Protein AF-A0A542ZHE5-F1 (afdb_monomer_lite)

Foldseek 3Di:
DDPPVVVVVVVVVVVVVVVVVVVVVVVVVVVVVVVVVVVVVVVVVVVVVVVVVVLLVCLCVCVVHDLSVVVSVCVVVVVAHPVCLQVVVDPDPSSVVVVVVVVVVVVVVVVVVPPPPDPDDDDDVVVVVVVVVVVVVVVVVVVVVVVVDDPPDPDD

Organism: NCBI:txid297536

Structure (mmCIF, N/CA/C/O backbone):
data_AF-A0A542ZHE5-F1
#
_entry.id   AF-A0A542ZHE5-F1
#
loop_
_atom_site.group_PDB
_atom_site.id
_atom_site.type_symbol
_atom_site.label_atom_id
_atom_site.label_alt_id
_atom_site.label_comp_id
_atom_site.label_asym_id
_atom_site.label_entity_id
_atom_site.label_seq_id
_atom_site.pdbx_PDB_ins_code
_atom_site.Cartn_x
_atom_site.Cartn_y
_atom_site.Cartn_z
_atom_site.occupancy
_atom_site.B_iso_or_equiv
_atom_site.auth_seq_id
_atom_site.auth_comp_id
_atom_site.auth_asym_id
_atom_site.auth_atom_id
_atom_site.pdbx_PDB_model_num
ATOM 1 N N . MET A 1 1 ? 24.013 12.702 -66.473 1.00 48.34 1 MET A N 1
ATOM 2 C CA . MET A 1 1 ? 23.980 12.067 -65.139 1.00 48.34 1 MET A CA 1
ATOM 3 C C . MET A 1 1 ? 25.350 11.469 -64.894 1.00 48.34 1 MET A C 1
ATOM 5 O O . MET A 1 1 ? 25.735 10.559 -65.615 1.00 48.34 1 MET A O 1
ATOM 9 N N . THR A 1 2 ? 26.143 12.082 -64.020 1.00 49.50 2 THR A N 1
ATOM 10 C CA . THR A 1 2 ? 27.531 11.682 -63.746 1.00 49.50 2 THR A CA 1
ATOM 11 C C . THR A 1 2 ? 27.571 10.737 -62.547 1.00 49.50 2 THR A C 1
ATOM 13 O O . THR A 1 2 ? 26.720 10.803 -61.666 1.00 49.50 2 THR A O 1
ATOM 16 N N . ALA A 1 3 ? 28.576 9.863 -62.504 1.00 52.53 3 ALA A N 1
ATOM 17 C CA . ALA A 1 3 ? 28.771 8.833 -61.479 1.00 52.53 3 ALA A CA 1
ATOM 18 C C . ALA A 1 3 ? 28.892 9.352 -60.021 1.00 52.53 3 ALA A C 1
ATOM 20 O O . ALA A 1 3 ? 28.979 8.545 -59.105 1.00 52.53 3 ALA A O 1
ATOM 21 N N . GLY A 1 4 ? 28.878 10.672 -59.791 1.00 54.53 4 GLY A N 1
ATOM 22 C CA . GLY A 1 4 ? 28.911 11.283 -58.456 1.00 54.53 4 GLY A CA 1
ATOM 23 C C . GLY A 1 4 ? 27.555 11.368 -57.739 1.00 54.53 4 GLY A C 1
ATOM 24 O O . GLY A 1 4 ? 27.537 11.490 -56.522 1.00 54.53 4 GLY A O 1
ATOM 25 N N . ASP A 1 5 ? 26.436 11.272 -58.466 1.00 57.75 5 ASP A N 1
ATOM 26 C CA . ASP A 1 5 ? 25.066 11.375 -57.916 1.00 57.75 5 ASP A CA 1
ATOM 27 C C . ASP A 1 5 ? 24.635 10.092 -57.167 1.00 57.75 5 ASP A C 1
ATOM 29 O O . ASP A 1 5 ? 23.962 10.126 -56.140 1.00 57.75 5 ASP A O 1
ATOM 33 N N . TRP A 1 6 ? 25.133 8.935 -57.615 1.00 59.28 6 TRP A N 1
ATOM 34 C CA . TRP A 1 6 ? 24.820 7.624 -57.034 1.00 59.28 6 TRP A CA 1
ATOM 35 C C . TRP A 1 6 ? 25.464 7.393 -55.658 1.00 59.28 6 TRP A C 1
ATOM 37 O O . TRP 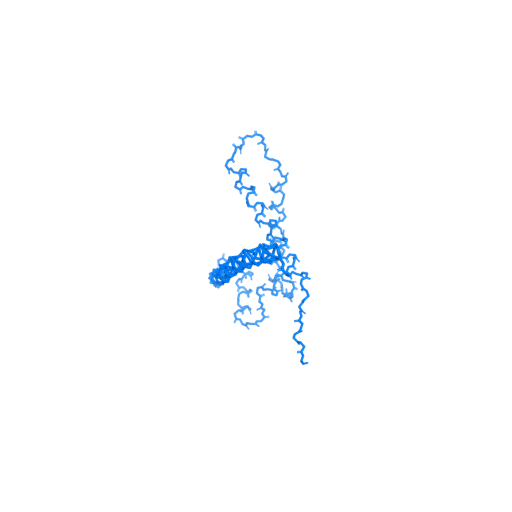A 1 6 ? 24.831 6.818 -54.777 1.00 59.28 6 TRP A O 1
ATOM 47 N N . GLY A 1 7 ? 26.680 7.903 -55.431 1.00 66.69 7 GLY A N 1
ATOM 48 C CA . GLY A 1 7 ? 27.382 7.732 -54.151 1.00 66.69 7 GLY A CA 1
ATOM 49 C C . GLY A 1 7 ? 26.758 8.518 -52.989 1.00 66.69 7 GLY A C 1
ATOM 50 O O . GLY A 1 7 ? 26.848 8.096 -51.837 1.00 66.69 7 GLY A O 1
ATOM 51 N N . GLY A 1 8 ? 26.092 9.643 -53.279 1.00 76.25 8 GLY A N 1
ATOM 52 C CA . GLY A 1 8 ? 25.340 10.411 -52.281 1.00 76.25 8 GLY A CA 1
ATOM 53 C C . GLY A 1 8 ? 24.062 9.693 -51.844 1.00 76.25 8 GLY A C 1
ATOM 54 O O . GLY A 1 8 ? 23.820 9.544 -50.645 1.00 76.25 8 GLY A O 1
ATOM 55 N N . ALA A 1 9 ? 23.299 9.178 -52.812 1.00 74.94 9 ALA A N 1
ATOM 56 C CA . ALA A 1 9 ? 22.078 8.417 -52.559 1.00 74.94 9 ALA A CA 1
ATOM 57 C C . ALA A 1 9 ? 22.350 7.107 -51.793 1.00 74.94 9 ALA A C 1
ATOM 59 O O . ALA A 1 9 ? 21.633 6.786 -50.847 1.00 74.94 9 ALA A O 1
ATOM 60 N N . GLU A 1 10 ? 23.416 6.374 -52.132 1.00 78.88 10 GLU A N 1
ATOM 61 C CA . GLU A 1 10 ? 23.816 5.161 -51.402 1.00 78.88 10 GLU A CA 1
ATOM 62 C C . GLU A 1 10 ? 24.197 5.455 -49.943 1.00 78.88 10 GLU A C 1
ATOM 64 O O . GLU A 1 10 ? 23.797 4.721 -49.036 1.00 78.88 10 GLU A O 1
ATOM 69 N N . ALA A 1 11 ? 24.911 6.557 -49.689 1.00 83.50 11 ALA A N 1
ATOM 70 C CA . ALA A 1 11 ? 25.280 6.960 -48.334 1.00 83.50 11 ALA A CA 1
ATOM 71 C C . ALA A 1 11 ? 24.062 7.371 -47.487 1.00 83.50 11 ALA A C 1
ATOM 73 O O . ALA A 1 11 ? 24.018 7.086 -46.289 1.00 83.50 11 ALA A O 1
ATOM 74 N N . GLU A 1 12 ? 23.063 8.032 -48.076 1.00 84.69 12 GLU A N 1
ATOM 75 C CA . GLU A 1 12 ? 21.811 8.358 -47.382 1.00 84.69 12 GLU A CA 1
ATOM 76 C C . GLU A 1 12 ? 20.976 7.116 -47.072 1.00 84.69 12 GLU A C 1
ATOM 78 O O . GLU A 1 12 ? 20.506 6.966 -45.942 1.00 84.69 12 GLU A O 1
ATOM 83 N N . VAL A 1 13 ? 20.857 6.186 -48.024 1.00 88.38 13 VAL A N 1
ATOM 84 C CA . VAL A 1 13 ? 20.173 4.904 -47.805 1.00 88.38 13 VAL A CA 1
ATOM 85 C C . VAL A 1 13 ? 20.858 4.107 -46.693 1.00 88.38 13 VAL A C 1
ATOM 87 O O . VAL A 1 13 ? 20.172 3.583 -45.815 1.00 88.38 13 VAL A O 1
ATOM 90 N N . ALA A 1 14 ? 22.194 4.066 -46.663 1.00 88.75 14 ALA A N 1
ATOM 91 C CA . ALA A 1 14 ? 22.940 3.380 -45.609 1.00 88.75 14 ALA A CA 1
ATOM 92 C C . ALA A 1 14 ? 22.697 4.007 -44.222 1.00 88.75 14 ALA A C 1
ATOM 94 O O . ALA A 1 14 ? 22.473 3.289 -43.245 1.00 88.75 14 ALA A O 1
ATOM 95 N N . ARG A 1 15 ? 22.665 5.346 -44.126 1.00 88.81 15 ARG A N 1
ATOM 96 C CA . ARG A 1 15 ? 22.330 6.049 -42.872 1.00 88.81 15 ARG A CA 1
ATOM 97 C C . ARG A 1 15 ? 20.899 5.764 -42.422 1.00 88.81 15 ARG A C 1
ATOM 99 O O . ARG A 1 15 ? 20.686 5.471 -41.248 1.00 88.81 15 ARG A O 1
ATOM 106 N N . ALA A 1 16 ? 19.933 5.797 -43.340 1.00 88.62 16 ALA A N 1
ATOM 107 C CA . ALA A 1 16 ? 18.536 5.493 -43.038 1.00 88.62 16 ALA A CA 1
ATOM 108 C C . ALA A 1 16 ? 18.355 4.040 -42.567 1.00 88.62 16 ALA A C 1
ATOM 110 O O . ALA A 1 16 ? 17.620 3.779 -41.617 1.00 88.62 16 ALA A O 1
ATOM 111 N N . GLN A 1 17 ? 19.062 3.089 -43.184 1.00 90.31 17 GLN A N 1
ATOM 112 C CA . GLN A 1 17 ? 19.057 1.688 -42.759 1.00 90.31 17 GLN A CA 1
ATOM 113 C C . GLN A 1 17 ? 19.656 1.509 -41.361 1.00 90.31 17 GLN A C 1
ATOM 115 O O . GLN A 1 17 ? 19.080 0.779 -40.557 1.00 90.31 17 GLN A O 1
ATOM 120 N N . SER A 1 18 ? 20.757 2.201 -41.049 1.00 93.62 18 SER A N 1
ATOM 121 C CA . SER A 1 18 ? 21.362 2.172 -39.713 1.00 93.62 18 SER A CA 1
ATOM 122 C C . SER A 1 18 ? 20.413 2.735 -38.650 1.00 93.62 18 SER A C 1
ATOM 124 O O . SER A 1 18 ? 20.188 2.084 -37.634 1.00 93.62 18 SER A O 1
ATOM 126 N N . ALA A 1 19 ? 19.783 3.884 -38.914 1.00 87.81 19 ALA A N 1
ATOM 127 C CA . ALA A 1 19 ? 18.809 4.483 -38.001 1.00 87.81 19 ALA A CA 1
ATOM 128 C C . ALA A 1 19 ? 17.585 3.574 -37.775 1.00 87.81 19 ALA A C 1
ATOM 130 O O . ALA A 1 19 ? 17.096 3.439 -36.657 1.00 87.81 19 ALA A O 1
ATOM 131 N N . LEU A 1 20 ? 17.099 2.892 -38.819 1.00 90.88 20 LEU A N 1
ATOM 132 C CA . LEU A 1 20 ? 15.994 1.935 -38.690 1.00 90.88 20 LEU A CA 1
ATOM 133 C C . LEU A 1 20 ? 16.372 0.687 -37.884 1.00 90.88 20 LEU A C 1
ATOM 135 O O . LEU A 1 20 ? 15.500 0.115 -37.232 1.00 90.88 20 LEU A O 1
ATOM 139 N N . GLN A 1 21 ? 17.627 0.239 -37.949 1.00 93.12 21 GLN A N 1
ATOM 140 C CA . GLN A 1 21 ? 18.114 -0.870 -37.123 1.00 93.12 21 GLN A CA 1
ATOM 141 C C . GLN A 1 21 ? 18.204 -0.460 -35.652 1.00 93.12 21 GLN A C 1
ATOM 143 O O . GLN A 1 21 ? 17.751 -1.204 -34.788 1.00 93.12 21 GLN A O 1
ATOM 148 N N . GLU A 1 22 ? 18.698 0.746 -35.378 1.00 91.62 22 GLU A N 1
ATOM 149 C CA . GLU A 1 22 ? 18.755 1.310 -34.028 1.00 91.62 22 GLU A CA 1
ATOM 150 C C . GLU A 1 22 ? 17.353 1.454 -33.418 1.00 91.62 22 GLU A C 1
ATOM 152 O O . GLU A 1 22 ? 17.096 0.947 -32.328 1.00 91.62 22 GLU A O 1
ATOM 157 N N . ILE A 1 23 ? 16.398 2.022 -34.165 1.00 92.19 23 ILE A N 1
ATOM 158 C CA . ILE A 1 23 ? 14.996 2.130 -33.729 1.00 92.19 23 ILE A CA 1
ATOM 159 C C . ILE A 1 23 ? 14.386 0.748 -33.453 1.00 92.19 23 ILE A C 1
ATOM 161 O O . ILE A 1 23 ? 13.666 0.580 -32.471 1.00 92.19 23 ILE A O 1
ATOM 165 N N . ARG A 1 24 ? 14.665 -0.262 -34.289 1.00 89.31 24 ARG A N 1
ATOM 166 C CA . ARG A 1 24 ? 14.181 -1.632 -34.043 1.00 89.31 24 ARG A CA 1
ATOM 167 C C . ARG A 1 24 ? 14.789 -2.245 -32.786 1.00 89.31 24 ARG A C 1
ATOM 169 O O . ARG A 1 24 ? 14.065 -2.935 -32.073 1.00 89.31 24 ARG A O 1
ATOM 176 N N . GLY A 1 25 ? 16.069 -1.991 -32.521 1.00 91.25 25 GLY A N 1
ATOM 177 C CA . GLY A 1 25 ? 16.732 -2.403 -31.284 1.00 91.25 25 GLY A CA 1
ATOM 178 C C . GLY A 1 25 ? 16.037 -1.812 -30.060 1.00 91.25 25 GLY A C 1
ATOM 179 O O . GLY A 1 25 ? 15.572 -2.557 -29.203 1.00 91.25 25 GLY A O 1
ATOM 180 N N . LEU A 1 26 ? 15.834 -0.492 -30.059 1.00 90.44 26 LEU A N 1
ATOM 181 C CA . LEU A 1 26 ? 15.152 0.222 -28.975 1.00 90.44 26 LEU A CA 1
ATOM 182 C C . LEU A 1 26 ? 13.709 -0.260 -28.758 1.00 90.44 26 LEU A C 1
ATOM 184 O O . LEU A 1 26 ? 13.265 -0.405 -27.622 1.00 90.44 26 LEU A O 1
ATOM 188 N N . ILE A 1 27 ? 12.964 -0.547 -29.831 1.00 89.88 27 ILE A N 1
ATOM 189 C CA . ILE A 1 27 ? 11.614 -1.127 -29.727 1.00 89.88 27 ILE A CA 1
ATOM 190 C C . ILE A 1 27 ? 11.671 -2.531 -29.107 1.00 89.88 27 ILE A C 1
ATOM 192 O O . ILE A 1 27 ? 10.818 -2.870 -28.286 1.00 89.88 27 ILE A O 1
ATOM 196 N N . GLY A 1 28 ? 12.670 -3.340 -29.471 1.00 90.31 28 GLY A N 1
ATOM 197 C CA . GLY A 1 28 ? 12.903 -4.656 -28.876 1.00 90.31 28 GLY A CA 1
ATOM 198 C C . GLY A 1 28 ? 13.146 -4.573 -27.369 1.00 90.31 28 GLY A C 1
ATOM 199 O O . GLY A 1 28 ? 12.449 -5.236 -26.600 1.00 90.31 28 GLY A O 1
ATOM 200 N N . GLU A 1 29 ? 14.055 -3.693 -26.951 1.00 89.94 29 GLU A N 1
ATOM 201 C CA . GLU A 1 29 ? 14.351 -3.426 -25.538 1.00 89.94 29 GLU A CA 1
ATOM 202 C C . GLU A 1 29 ? 13.111 -2.920 -24.790 1.00 89.94 29 GLU A C 1
ATOM 204 O O . GLU A 1 29 ? 12.768 -3.431 -23.724 1.00 89.94 29 GLU A O 1
ATOM 209 N N . MET A 1 30 ? 12.356 -1.986 -25.376 1.00 87.00 30 MET A N 1
ATOM 210 C CA . MET A 1 30 ? 11.120 -1.478 -24.777 1.00 87.00 30 MET A CA 1
ATOM 211 C C . MET A 1 30 ? 10.064 -2.582 -24.605 1.00 87.00 30 MET A C 1
ATOM 213 O O . MET A 1 30 ? 9.339 -2.603 -23.609 1.00 87.00 30 MET A O 1
ATOM 217 N N . HIS A 1 31 ? 9.959 -3.525 -25.543 1.00 86.00 31 HIS A N 1
ATOM 218 C CA . HIS A 1 31 ? 9.071 -4.680 -25.395 1.00 86.00 31 HIS A CA 1
ATOM 219 C C . HIS A 1 31 ? 9.545 -5.666 -24.324 1.00 86.00 31 HIS A C 1
ATOM 221 O O . HIS A 1 31 ? 8.718 -6.301 -23.668 1.00 86.00 31 HIS A O 1
ATOM 227 N N . GLU A 1 32 ? 10.851 -5.825 -24.134 1.00 89.19 32 GLU A N 1
ATOM 228 C CA . GLU A 1 32 ? 11.406 -6.629 -23.043 1.00 89.19 32 GLU A CA 1
ATOM 229 C C . GLU A 1 32 ? 11.148 -5.994 -21.681 1.00 89.19 32 GLU A C 1
ATOM 231 O O . GLU A 1 32 ? 10.650 -6.679 -20.787 1.00 89.19 32 GLU A O 1
ATOM 236 N N . ILE A 1 33 ? 11.369 -4.685 -21.560 1.00 89.00 33 ILE A N 1
ATOM 237 C CA . ILE A 1 33 ? 11.061 -3.913 -20.353 1.00 89.00 33 ILE A CA 1
ATOM 238 C C . ILE A 1 33 ? 9.572 -4.021 -20.018 1.00 89.00 33 ILE A C 1
ATOM 240 O O . ILE A 1 33 ? 9.226 -4.365 -18.890 1.00 89.00 33 ILE A O 1
ATOM 244 N N . ASN A 1 34 ? 8.681 -3.818 -20.994 1.00 81.88 34 ASN A N 1
ATOM 245 C CA . ASN A 1 34 ? 7.238 -3.942 -20.766 1.00 81.88 34 ASN A CA 1
ATOM 246 C C . ASN A 1 34 ? 6.842 -5.349 -20.292 1.00 81.88 34 ASN A C 1
ATOM 248 O O . ASN A 1 34 ? 6.083 -5.484 -19.335 1.00 81.88 34 ASN A O 1
ATOM 252 N N . ARG A 1 35 ? 7.402 -6.407 -20.894 1.00 92.00 35 ARG A N 1
ATOM 253 C CA . ARG A 1 35 ? 7.172 -7.790 -20.435 1.00 92.00 35 ARG A CA 1
ATOM 254 C C . ARG A 1 35 ? 7.765 -8.066 -19.050 1.00 92.00 35 ARG A C 1
ATOM 256 O O . ARG A 1 35 ? 7.283 -8.958 -18.355 1.00 92.00 35 ARG A O 1
ATOM 263 N N . GLY A 1 36 ? 8.833 -7.371 -18.662 1.00 90.12 36 GLY A N 1
ATOM 264 C CA . GLY A 1 36 ? 9.355 -7.368 -17.294 1.00 90.12 36 GLY A CA 1
ATOM 265 C C . GLY A 1 36 ? 8.336 -6.776 -16.328 1.00 90.12 36 GLY A C 1
ATOM 266 O O . GLY A 1 36 ? 7.824 -7.492 -15.476 1.00 90.12 36 GLY A O 1
ATOM 267 N N . LEU A 1 37 ? 7.929 -5.530 -16.571 1.00 84.56 37 LEU A N 1
ATOM 268 C CA . LEU A 1 37 ? 6.961 -4.812 -15.740 1.00 84.56 37 LEU A CA 1
ATOM 269 C C . LEU A 1 37 ? 5.633 -5.562 -15.583 1.00 84.56 37 LEU A C 1
ATOM 271 O O . LEU A 1 37 ? 5.071 -5.612 -14.493 1.00 84.56 37 LEU A O 1
ATOM 275 N N . GLU A 1 38 ? 5.119 -6.180 -16.648 1.00 88.69 38 GLU A N 1
ATOM 276 C CA . GLU A 1 38 ? 3.894 -6.984 -16.573 1.00 88.69 38 GLU A CA 1
ATOM 277 C C . GLU A 1 38 ? 4.027 -8.196 -15.641 1.00 88.69 38 GLU A C 1
ATOM 279 O O . GLU A 1 38 ? 3.053 -8.573 -14.977 1.00 88.69 38 GLU A O 1
ATOM 284 N N . ARG A 1 39 ? 5.211 -8.818 -15.596 1.00 91.06 39 ARG A N 1
ATOM 285 C CA . ARG A 1 39 ? 5.502 -9.920 -14.673 1.00 91.06 39 ARG A CA 1
ATOM 286 C C . ARG A 1 39 ? 5.629 -9.403 -13.249 1.00 91.06 39 ARG A C 1
ATOM 288 O O . ARG A 1 39 ? 4.938 -9.929 -12.384 1.00 91.06 39 ARG A O 1
ATOM 295 N N . ASP A 1 40 ? 6.389 -8.336 -13.041 1.00 88.06 40 ASP A N 1
ATOM 296 C CA . ASP A 1 40 ? 6.613 -7.753 -11.715 1.00 88.06 40 ASP A CA 1
ATOM 297 C C . ASP A 1 40 ? 5.291 -7.284 -11.089 1.00 88.06 40 ASP A C 1
ATOM 299 O O . ASP A 1 40 ? 4.983 -7.583 -9.938 1.00 88.06 40 ASP A O 1
ATOM 303 N N . VAL A 1 41 ? 4.427 -6.633 -11.877 1.00 82.94 41 VAL A N 1
ATOM 304 C CA . VAL A 1 41 ? 3.088 -6.220 -11.431 1.00 82.94 41 VAL A CA 1
ATOM 305 C C . VAL A 1 41 ? 2.217 -7.423 -11.069 1.00 82.94 41 VAL A C 1
ATOM 307 O O . VAL A 1 41 ? 1.405 -7.341 -10.144 1.00 82.94 41 VAL A O 1
ATOM 310 N N . ARG A 1 42 ? 2.328 -8.537 -11.800 1.00 87.06 42 ARG A N 1
ATOM 311 C CA . ARG A 1 42 ? 1.576 -9.757 -11.484 1.00 87.06 42 ARG A CA 1
ATOM 312 C C . ARG A 1 42 ? 2.064 -10.372 -10.180 1.00 87.06 42 ARG A C 1
ATOM 314 O O . ARG A 1 42 ? 1.239 -10.654 -9.318 1.00 87.06 42 ARG A O 1
ATOM 321 N N . GLU A 1 43 ? 3.371 -10.527 -10.040 1.00 89.06 43 GLU A N 1
ATOM 322 C CA . GLU A 1 43 ? 3.992 -11.099 -8.852 1.00 89.06 43 GLU A CA 1
ATOM 323 C C . GLU A 1 43 ? 3.679 -10.260 -7.609 1.00 89.06 43 GLU A C 1
ATOM 325 O O . GLU A 1 43 ? 3.187 -10.787 -6.614 1.00 89.06 43 GLU A O 1
ATOM 330 N N . MET A 1 44 ? 3.818 -8.936 -7.700 1.00 82.56 44 MET A N 1
ATOM 331 C CA . MET A 1 44 ? 3.460 -8.025 -6.614 1.00 82.56 44 MET A CA 1
ATOM 332 C C . MET A 1 44 ? 1.985 -8.168 -6.217 1.00 82.56 44 MET A C 1
ATOM 334 O O . MET A 1 44 ? 1.660 -8.209 -5.033 1.00 82.56 44 MET A O 1
ATOM 338 N N . ARG A 1 45 ? 1.066 -8.310 -7.183 1.00 78.06 45 ARG A N 1
ATOM 339 C CA . ARG A 1 45 ? -0.359 -8.542 -6.883 1.00 78.06 45 ARG A CA 1
ATOM 340 C C . ARG A 1 45 ? -0.605 -9.873 -6.180 1.00 78.06 45 ARG A C 1
ATOM 342 O O . ARG A 1 45 ? -1.499 -9.942 -5.342 1.00 78.06 45 ARG A O 1
ATOM 349 N N . GLU A 1 46 ? 0.125 -10.922 -6.536 1.00 86.25 46 GLU A N 1
ATOM 350 C CA . GLU A 1 46 ? 0.014 -12.231 -5.886 1.00 86.25 46 GLU A CA 1
ATOM 351 C C . GLU A 1 46 ? 0.539 -12.176 -4.449 1.00 86.25 46 GLU A C 1
ATOM 353 O O . GLU A 1 46 ? -0.153 -12.621 -3.533 1.00 86.25 46 GLU A O 1
ATOM 358 N N . GLN A 1 47 ? 1.688 -11.534 -4.235 1.00 82.94 47 GLN A N 1
ATOM 359 C CA . GLN A 1 47 ? 2.254 -11.312 -2.904 1.00 82.94 47 GLN A CA 1
ATOM 360 C C . GLN A 1 47 ? 1.321 -10.473 -2.020 1.00 82.94 47 GLN A C 1
ATOM 362 O O . GLN A 1 47 ? 1.042 -10.855 -0.885 1.00 82.94 47 GLN A O 1
ATOM 367 N N . MET A 1 48 ? 0.764 -9.378 -2.552 1.00 77.94 48 MET A N 1
ATOM 368 C CA . MET A 1 48 ? -0.201 -8.549 -1.821 1.00 77.94 48 MET A CA 1
ATOM 369 C C . MET A 1 48 ? -1.446 -9.342 -1.415 1.00 77.94 48 MET A C 1
ATOM 371 O O . MET A 1 48 ? -1.908 -9.207 -0.288 1.00 77.94 48 MET A O 1
ATOM 375 N N . ARG A 1 49 ? -1.971 -10.204 -2.297 1.00 80.06 49 ARG A N 1
ATOM 376 C CA . ARG A 1 49 ? -3.117 -11.070 -1.970 1.00 80.06 49 ARG A CA 1
ATOM 377 C C . ARG A 1 49 ? -2.792 -12.066 -0.864 1.00 80.06 49 ARG A C 1
ATOM 379 O O . ARG A 1 49 ? -3.628 -12.279 0.006 1.00 80.06 49 ARG A O 1
ATOM 386 N N . ALA A 1 50 ? -1.608 -12.673 -0.904 1.00 83.75 50 ALA A N 1
ATOM 387 C CA . ALA A 1 50 ? -1.181 -13.616 0.123 1.00 83.75 50 ALA A CA 1
ATOM 388 C C . ALA A 1 50 ? -1.056 -12.928 1.492 1.00 83.75 50 ALA A C 1
ATOM 390 O O . ALA A 1 50 ? -1.618 -13.413 2.471 1.00 83.75 50 ALA A O 1
ATOM 391 N N . ALA A 1 51 ? -0.408 -11.761 1.537 1.00 80.19 51 ALA A N 1
ATOM 392 C CA . ALA A 1 51 ? -0.296 -10.957 2.753 1.00 80.19 51 ALA A CA 1
ATOM 393 C C . ALA A 1 51 ? -1.671 -10.499 3.274 1.00 80.19 51 ALA A C 1
ATOM 395 O O . ALA A 1 51 ? -1.921 -10.486 4.480 1.00 80.19 51 ALA A O 1
ATOM 396 N N . ASP A 1 52 ? -2.587 -10.151 2.366 1.00 80.50 52 ASP A N 1
ATOM 397 C CA . ASP A 1 52 ? -3.949 -9.765 2.721 1.00 80.50 52 ASP A CA 1
ATOM 398 C C . ASP A 1 52 ? -4.759 -10.913 3.336 1.00 80.50 52 ASP A C 1
ATOM 400 O O . ASP A 1 52 ? -5.514 -10.670 4.284 1.00 80.50 52 ASP A O 1
ATOM 404 N N . GLU A 1 53 ? -4.619 -12.138 2.825 1.00 88.38 53 GLU A N 1
ATOM 405 C CA . GLU A 1 53 ? -5.280 -13.310 3.408 1.00 88.38 53 GLU A CA 1
ATOM 406 C C . GLU A 1 53 ? -4.668 -13.659 4.767 1.00 88.38 53 GLU A C 1
ATOM 408 O O . GLU A 1 53 ? -5.403 -13.869 5.727 1.00 88.38 53 GLU A O 1
ATOM 413 N N . GLU A 1 54 ? -3.341 -13.625 4.897 1.00 87.69 54 GLU A N 1
ATOM 414 C CA . GLU A 1 54 ? -2.670 -13.890 6.172 1.00 87.69 54 GLU A CA 1
ATOM 415 C C . GLU A 1 54 ? -3.132 -12.911 7.264 1.00 87.69 54 GLU A C 1
ATOM 417 O O . GLU A 1 54 ? -3.536 -13.320 8.355 1.00 87.69 54 GLU A O 1
ATOM 422 N N . ARG A 1 55 ? -3.169 -11.608 6.956 1.00 90.62 55 ARG A N 1
ATOM 423 C CA . ARG A 1 55 ? -3.733 -10.585 7.849 1.00 90.62 55 ARG A CA 1
ATOM 424 C C . ARG A 1 55 ? -5.189 -10.895 8.200 1.00 90.62 55 ARG A C 1
ATOM 426 O O . ARG A 1 55 ? -5.588 -10.726 9.355 1.00 90.62 55 ARG A O 1
ATOM 433 N N . ALA A 1 56 ? -5.998 -11.296 7.218 1.00 88.19 56 ALA A N 1
ATOM 434 C CA . ALA A 1 56 ? -7.401 -11.624 7.445 1.00 88.19 56 ALA A CA 1
ATOM 435 C C . ALA A 1 56 ? -7.548 -12.816 8.402 1.00 88.19 56 ALA A C 1
ATOM 437 O O . ALA A 1 56 ? -8.363 -12.765 9.323 1.00 88.19 56 ALA A O 1
ATOM 438 N N . GLU A 1 57 ? -6.729 -13.854 8.250 1.00 93.94 57 GLU A N 1
ATOM 439 C CA . GLU A 1 57 ? -6.697 -14.997 9.161 1.00 93.94 57 GLU A CA 1
ATOM 440 C C . GLU A 1 57 ? -6.291 -14.591 10.581 1.00 93.94 57 GLU A C 1
ATOM 442 O O . GLU A 1 57 ? -6.998 -14.928 11.535 1.00 93.94 57 GLU A O 1
ATOM 447 N N . GLN A 1 58 ? -5.217 -13.812 10.737 1.00 86.25 58 GLN A N 1
ATOM 448 C CA . GLN A 1 58 ? -4.783 -13.302 12.043 1.00 86.25 58 GLN A CA 1
ATOM 449 C C . GLN A 1 58 ? -5.888 -12.471 12.718 1.00 86.25 58 GLN A C 1
ATOM 451 O O . GLN A 1 58 ? -6.162 -12.630 13.910 1.00 86.25 58 GLN A O 1
ATOM 456 N N . ALA A 1 59 ? -6.593 -11.630 11.953 1.00 90.44 59 ALA A N 1
ATOM 457 C CA . ALA A 1 59 ? -7.728 -10.861 12.454 1.00 90.44 59 ALA A CA 1
ATOM 458 C C . ALA A 1 59 ? -8.905 -11.757 12.873 1.00 90.44 59 ALA A C 1
ATOM 460 O O . ALA A 1 59 ? -9.484 -11.528 13.933 1.00 90.44 59 ALA A O 1
ATOM 461 N N . ARG A 1 60 ? -9.238 -12.803 12.098 1.00 94.75 60 ARG A N 1
ATOM 462 C CA . ARG A 1 60 ? -10.280 -13.790 12.457 1.00 94.75 60 ARG A CA 1
ATOM 463 C C . ARG A 1 60 ? -9.931 -14.557 13.734 1.00 94.75 60 ARG A C 1
ATOM 465 O O . ARG A 1 60 ? -10.831 -14.875 14.508 1.00 94.75 60 ARG A O 1
ATOM 472 N N . ARG A 1 61 ? -8.643 -14.836 13.969 1.00 95.25 61 ARG A N 1
ATOM 473 C CA . ARG A 1 61 ? -8.137 -15.449 15.212 1.00 95.25 61 ARG A CA 1
ATOM 474 C C . ARG A 1 61 ? -8.038 -14.460 16.381 1.00 95.25 61 ARG A C 1
ATOM 476 O O . ARG A 1 61 ? -7.777 -14.883 17.503 1.00 95.25 61 ARG A O 1
ATOM 483 N N . GLY A 1 62 ? -8.256 -13.166 16.138 1.00 88.44 62 GLY A N 1
ATOM 484 C CA . GLY A 1 62 ? -8.164 -12.109 17.147 1.00 88.44 62 GLY A CA 1
ATOM 485 C C . GLY A 1 62 ? -6.732 -11.704 17.512 1.00 88.44 62 GLY A C 1
ATOM 486 O O . GLY A 1 62 ? -6.538 -10.938 18.453 1.00 88.44 62 GLY A O 1
ATOM 487 N N . GLU A 1 63 ? -5.727 -12.169 16.770 1.00 91.44 63 GLU A N 1
ATOM 488 C CA . GLU A 1 63 ? -4.303 -11.911 17.044 1.00 91.44 63 GLU A CA 1
ATOM 489 C C . GLU A 1 63 ? -3.924 -10.442 16.824 1.00 91.44 63 GLU A C 1
ATOM 491 O O . GLU A 1 63 ? -3.035 -9.921 17.491 1.00 91.44 63 GLU A O 1
ATOM 496 N N . LEU A 1 64 ? -4.658 -9.750 15.949 1.00 84.12 64 LEU A N 1
ATOM 497 C CA . LEU A 1 64 ? -4.503 -8.313 15.699 1.00 84.12 64 LEU A CA 1
ATOM 498 C C . LEU A 1 64 ? -5.310 -7.436 16.675 1.00 84.12 64 LEU A C 1
ATOM 500 O O . LEU A 1 64 ? -5.306 -6.210 16.569 1.00 84.12 64 LEU A O 1
ATOM 504 N N . GLY A 1 65 ? -6.018 -8.049 17.626 1.00 88.75 65 GLY A N 1
ATOM 505 C CA . GLY A 1 65 ? -6.860 -7.363 18.599 1.00 88.75 65 GLY A CA 1
ATOM 506 C C . GLY A 1 65 ? -8.324 -7.203 18.174 1.00 88.75 65 GLY A C 1
ATOM 507 O O . GLY A 1 65 ? -8.735 -7.479 17.047 1.00 88.75 65 GLY A O 1
ATOM 508 N N . ALA A 1 66 ? -9.141 -6.745 19.125 1.00 91.25 66 ALA A N 1
ATOM 509 C CA . ALA A 1 66 ? -10.600 -6.812 19.027 1.00 91.25 66 ALA A CA 1
ATOM 510 C C . ALA A 1 66 ? -11.216 -5.867 17.977 1.00 91.25 66 ALA A C 1
ATOM 512 O O . ALA A 1 66 ? -12.274 -6.175 17.425 1.00 91.25 66 ALA A O 1
ATOM 513 N N . ASP A 1 67 ? -10.596 -4.710 17.712 1.00 89.06 67 ASP A N 1
ATOM 514 C CA . ASP A 1 67 ? -11.057 -3.790 16.660 1.00 89.06 67 ASP A CA 1
ATOM 515 C C . ASP A 1 67 ? -10.845 -4.404 15.268 1.00 89.06 67 ASP A C 1
ATOM 517 O O . ASP A 1 67 ? -11.773 -4.423 14.458 1.00 89.06 67 ASP A O 1
ATOM 521 N N . TRP A 1 68 ? -9.684 -5.022 15.031 1.00 90.00 68 TRP A N 1
ATOM 522 C CA . TRP A 1 68 ? -9.402 -5.761 13.799 1.00 90.00 68 TRP A CA 1
ATOM 523 C C . TRP A 1 68 ? -10.308 -6.973 13.609 1.00 90.00 68 TRP A C 1
ATOM 525 O O . TRP A 1 68 ? -10.819 -7.181 12.514 1.00 90.00 68 TRP A O 1
ATOM 535 N N . GLU A 1 69 ? -10.567 -7.747 14.661 1.00 93.62 69 GLU A N 1
ATOM 536 C CA . GLU A 1 69 ? -11.486 -8.889 14.599 1.00 93.62 69 GLU A CA 1
ATOM 537 C C . GLU A 1 69 ? -12.916 -8.449 14.221 1.00 93.62 69 GLU A C 1
ATOM 539 O O . GLU A 1 69 ? -13.598 -9.086 13.413 1.00 93.62 69 GLU A O 1
ATOM 544 N N . ARG A 1 70 ? -13.395 -7.325 14.779 1.00 95.69 70 ARG A N 1
ATOM 545 C CA . ARG A 1 70 ? -14.686 -6.724 14.398 1.00 9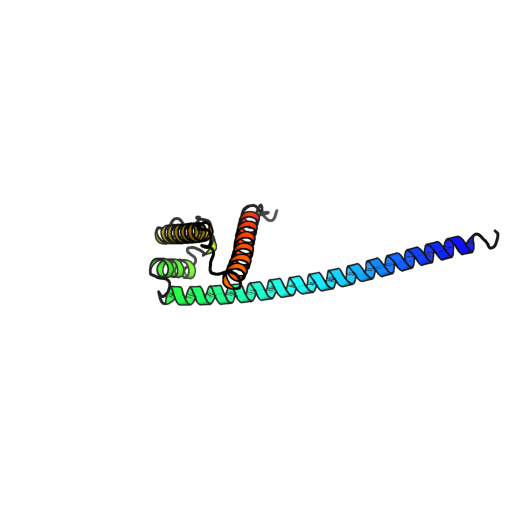5.69 70 ARG A CA 1
ATOM 546 C C . ARG A 1 70 ? -14.692 -6.242 12.949 1.00 95.69 70 ARG A C 1
ATOM 548 O O . ARG A 1 70 ? -15.649 -6.545 12.237 1.00 95.69 70 ARG A O 1
ATOM 555 N N . LEU A 1 71 ? -13.647 -5.543 12.513 1.00 92.81 71 LEU A N 1
ATOM 556 C CA . LEU A 1 71 ? -13.517 -5.083 11.129 1.00 92.81 71 LEU A CA 1
ATOM 557 C C . LEU A 1 71 ? -13.466 -6.250 10.147 1.00 92.81 71 LEU A C 1
ATOM 559 O O . LEU A 1 71 ? -14.184 -6.228 9.151 1.00 92.81 71 LEU A O 1
ATOM 563 N N . GLN A 1 72 ? -12.696 -7.296 10.444 1.00 95.19 72 GLN A N 1
ATOM 564 C CA . GLN A 1 72 ? -12.580 -8.455 9.567 1.00 95.19 72 GLN A CA 1
ATOM 565 C C . GLN A 1 72 ? -13.919 -9.169 9.396 1.00 95.19 72 GLN A C 1
ATOM 567 O O . GLN A 1 72 ? -14.282 -9.497 8.273 1.00 95.19 72 GLN A O 1
ATOM 572 N N . ARG A 1 73 ? -14.719 -9.311 10.461 1.00 97.56 73 ARG A N 1
ATOM 573 C CA . ARG A 1 73 ? -16.093 -9.822 10.328 1.00 97.56 73 ARG A CA 1
ATOM 574 C C . ARG A 1 73 ? -16.947 -8.972 9.389 1.00 97.56 73 ARG A C 1
ATOM 576 O O . ARG A 1 73 ? -17.703 -9.517 8.593 1.00 97.56 73 ARG A O 1
ATOM 583 N N . ARG A 1 74 ? -16.846 -7.643 9.467 1.00 97.50 74 ARG A N 1
ATOM 584 C CA . ARG A 1 74 ? -17.591 -6.734 8.579 1.00 97.50 74 ARG A CA 1
ATOM 585 C C . ARG A 1 74 ? -17.107 -6.829 7.131 1.00 97.50 74 ARG A C 1
ATOM 587 O O . ARG A 1 74 ? -17.934 -6.784 6.224 1.00 97.50 74 ARG A O 1
ATOM 594 N N . ILE A 1 75 ? -15.803 -6.998 6.917 1.00 92.19 75 ILE A N 1
ATOM 595 C CA . ILE A 1 75 ? -15.202 -7.238 5.597 1.00 92.19 75 ILE A CA 1
ATOM 596 C C . ILE A 1 75 ? -15.689 -8.575 5.027 1.00 92.19 75 ILE A C 1
ATOM 598 O O . ILE A 1 75 ? -16.169 -8.609 3.899 1.00 92.19 75 ILE A O 1
ATOM 602 N N . ASP A 1 76 ? -15.657 -9.649 5.820 1.00 96.44 76 ASP A N 1
ATOM 603 C CA . ASP A 1 76 ? -16.139 -10.980 5.424 1.00 96.44 76 ASP A CA 1
ATOM 604 C C . ASP A 1 76 ? -17.639 -10.955 5.054 1.00 96.44 76 ASP A C 1
ATOM 606 O O . ASP A 1 76 ? -18.086 -11.670 4.158 1.00 96.44 76 ASP A O 1
ATOM 610 N N . LEU A 1 77 ? -18.421 -10.086 5.704 1.00 97.75 77 LEU A N 1
ATOM 611 C CA . LEU A 1 77 ? -19.836 -9.840 5.404 1.00 97.75 77 LEU A CA 1
ATOM 612 C C . LEU A 1 77 ? -20.069 -8.826 4.265 1.00 97.75 77 LEU A C 1
ATOM 614 O O . LEU A 1 77 ? -21.217 -8.461 4.013 1.00 97.75 77 LEU A O 1
ATOM 618 N N . ASN A 1 78 ? -19.016 -8.361 3.582 1.00 96.88 78 ASN A N 1
ATOM 619 C CA . ASN A 1 78 ? -19.052 -7.323 2.538 1.00 96.88 78 ASN A CA 1
ATOM 620 C C . ASN A 1 78 ? -19.737 -6.011 2.973 1.00 96.88 78 ASN A C 1
ATOM 622 O O . ASN A 1 78 ? -20.297 -5.282 2.156 1.00 96.88 78 ASN A O 1
ATOM 626 N N . GLN A 1 79 ? -19.706 -5.697 4.268 1.00 96.38 79 GLN A N 1
ATOM 627 C CA . GLN A 1 79 ? -20.270 -4.462 4.825 1.00 96.38 79 GLN A CA 1
ATOM 628 C C . GLN A 1 79 ? -19.290 -3.286 4.742 1.00 96.38 79 GLN A C 1
ATOM 630 O O . GLN A 1 79 ? -19.687 -2.136 4.910 1.00 96.38 79 GLN A O 1
ATOM 635 N N . THR A 1 80 ? -18.007 -3.578 4.538 1.00 95.25 80 THR A N 1
ATOM 636 C CA . THR A 1 80 ? -16.921 -2.607 4.381 1.00 95.25 80 THR A CA 1
ATOM 637 C C . THR A 1 80 ? -15.751 -3.264 3.642 1.00 95.25 80 THR A C 1
ATOM 639 O O . THR A 1 80 ? -15.815 -4.438 3.274 1.00 95.25 80 THR A O 1
ATOM 642 N N . SER A 1 81 ? -14.670 -2.522 3.423 1.00 88.44 81 SER A N 1
ATOM 643 C CA . SER A 1 81 ? -13.410 -3.041 2.891 1.00 88.44 81 SER A CA 1
ATOM 644 C C . SER A 1 81 ? -12.224 -2.390 3.597 1.00 88.44 81 SER A C 1
ATOM 646 O O . SER A 1 81 ? -12.347 -1.291 4.138 1.00 88.44 81 SER A O 1
ATOM 648 N N . VAL A 1 82 ? -11.047 -3.018 3.527 1.00 86.38 82 VAL A N 1
ATOM 649 C CA . VAL A 1 82 ? -9.797 -2.405 4.017 1.00 86.38 82 VAL A CA 1
ATOM 650 C C . VAL A 1 82 ? -9.580 -1.029 3.373 1.00 86.38 82 VAL A C 1
ATOM 652 O O . VAL A 1 82 ? -9.219 -0.075 4.057 1.00 86.38 82 VAL A O 1
ATOM 655 N N . SER A 1 83 ? -9.877 -0.890 2.074 1.00 82.81 83 SER A N 1
ATOM 656 C CA . SER A 1 83 ? -9.749 0.390 1.369 1.00 82.81 83 SER A CA 1
ATOM 657 C C . SER A 1 83 ? -10.694 1.457 1.928 1.00 82.81 83 SER A C 1
ATOM 659 O O . SER A 1 83 ? -10.258 2.581 2.168 1.00 82.81 83 SER A O 1
ATOM 661 N N . ALA A 1 84 ? -11.953 1.102 2.201 1.00 77.81 84 ALA A N 1
ATOM 662 C CA . ALA A 1 84 ? -12.937 2.018 2.778 1.00 77.81 84 ALA A CA 1
ATOM 663 C C . ALA A 1 84 ? -12.537 2.473 4.191 1.00 77.81 84 ALA A C 1
ATOM 665 O O . ALA A 1 84 ? -12.661 3.652 4.526 1.00 77.81 84 ALA A O 1
ATOM 666 N N . VAL A 1 85 ? -11.984 1.568 5.005 1.00 83.88 85 VAL A N 1
ATOM 667 C CA . VAL A 1 85 ? -11.461 1.896 6.340 1.00 83.88 85 VAL A CA 1
ATOM 668 C C . VAL A 1 85 ? -10.309 2.892 6.247 1.00 83.88 85 VAL A C 1
ATOM 670 O O . VAL A 1 85 ? -10.363 3.933 6.900 1.00 83.88 85 VAL A O 1
ATOM 673 N N . VAL A 1 86 ? -9.305 2.619 5.407 1.00 81.00 86 VAL A N 1
ATOM 674 C CA . VAL A 1 86 ? -8.120 3.482 5.243 1.00 81.00 86 VAL A CA 1
ATOM 675 C C . VAL A 1 86 ? -8.485 4.846 4.651 1.00 81.00 86 VAL A C 1
ATOM 677 O O . VAL A 1 86 ? -7.940 5.866 5.064 1.00 81.00 86 VAL A O 1
ATOM 680 N N . ARG A 1 87 ? -9.434 4.895 3.709 1.00 81.81 87 ARG A N 1
ATOM 681 C CA . ARG A 1 87 ? -9.909 6.150 3.100 1.00 81.81 87 ARG A CA 1
ATOM 682 C C . ARG A 1 87 ? -10.801 6.983 4.022 1.00 81.81 87 ARG A C 1
ATOM 684 O O . ARG A 1 87 ? -11.088 8.130 3.689 1.00 81.81 87 ARG A O 1
ATOM 691 N N . GLY A 1 88 ? -11.225 6.430 5.159 1.00 83.38 88 GLY A N 1
ATOM 692 C CA . GLY A 1 88 ? -12.160 7.089 6.072 1.00 83.38 88 GLY A CA 1
ATOM 693 C C . GLY A 1 88 ? -13.622 7.023 5.624 1.00 83.38 88 GLY A C 1
ATOM 694 O O . GLY A 1 88 ? -14.458 7.719 6.186 1.00 83.38 88 GLY A O 1
ATOM 695 N N . GLU A 1 89 ? -13.939 6.199 4.624 1.00 87.38 89 GLU A N 1
ATOM 696 C CA . GLU A 1 89 ? -15.309 5.966 4.149 1.00 87.38 89 GLU A CA 1
ATOM 697 C C . GLU A 1 89 ? -16.095 5.095 5.144 1.00 87.38 89 GLU A C 1
ATOM 699 O O . GLU A 1 89 ? -17.312 5.222 5.268 1.00 87.38 89 GLU A O 1
ATOM 704 N N . ASP A 1 90 ? -15.391 4.243 5.897 1.00 88.06 90 ASP A N 1
ATOM 705 C CA . ASP A 1 90 ? -15.953 3.525 7.036 1.00 88.06 90 ASP A CA 1
ATOM 706 C C . ASP A 1 90 ? -15.874 4.375 8.313 1.00 88.06 90 ASP A C 1
ATOM 708 O O . ASP A 1 90 ? -14.801 4.568 8.903 1.00 88.06 90 ASP A O 1
ATOM 712 N N . GLY A 1 91 ? -17.034 4.895 8.716 1.00 92.62 91 GLY A N 1
ATOM 713 C CA . GLY A 1 91 ? -17.221 5.721 9.909 1.00 92.62 91 GLY A CA 1
ATOM 714 C C . GLY A 1 91 ? -17.535 4.934 11.181 1.00 92.62 91 GLY A C 1
ATOM 715 O O . GLY A 1 91 ? -18.034 5.519 12.139 1.00 92.62 91 GLY A O 1
ATOM 716 N N . SER A 1 92 ? -17.334 3.615 11.200 1.00 94.19 92 SER A N 1
ATOM 717 C CA . SER A 1 92 ? -17.535 2.849 12.426 1.00 94.19 92 SER A CA 1
ATOM 718 C C . SER A 1 92 ? -16.474 3.159 13.487 1.00 94.19 92 SER A C 1
ATOM 720 O O . SER A 1 92 ? -15.351 3.563 13.180 1.00 94.19 92 SER A O 1
ATOM 722 N N . VAL A 1 93 ? -16.818 2.912 14.754 1.00 95.56 93 VAL A N 1
ATOM 723 C CA . VAL A 1 93 ? -15.932 3.180 15.898 1.00 95.56 93 VAL A CA 1
ATOM 724 C C . VAL A 1 93 ? -14.646 2.357 15.809 1.00 95.56 93 VAL A C 1
ATOM 726 O O . VAL A 1 93 ? -13.565 2.859 16.100 1.00 95.56 93 VAL A O 1
ATOM 729 N N . GLU A 1 94 ? -14.734 1.094 15.395 1.00 90.31 94 GLU A N 1
ATOM 730 C CA . GLU A 1 94 ? -13.553 0.249 15.212 1.00 90.31 94 GLU A CA 1
ATOM 731 C C . GLU A 1 94 ? -12.667 0.702 14.037 1.00 90.31 94 GLU A C 1
ATOM 733 O O . GLU A 1 94 ? -11.445 0.615 14.140 1.00 90.31 94 GLU A O 1
ATOM 738 N N . ALA A 1 95 ? -13.246 1.240 12.955 1.00 87.88 95 ALA A N 1
ATOM 739 C CA . ALA A 1 95 ? -12.489 1.807 11.838 1.00 87.88 95 ALA A CA 1
ATOM 740 C C . ALA A 1 95 ? -11.768 3.102 12.242 1.00 87.88 95 ALA A C 1
ATOM 742 O O . ALA A 1 95 ? -10.611 3.314 11.879 1.00 87.88 95 ALA A O 1
ATOM 743 N N . GLU A 1 96 ? -12.442 3.954 13.013 1.00 92.19 96 GLU A N 1
ATOM 744 C CA . GLU A 1 96 ? -11.882 5.196 13.542 1.00 92.19 96 GLU A CA 1
ATOM 745 C C . GLU A 1 96 ? -10.716 4.930 14.494 1.00 92.19 96 GLU A C 1
ATOM 747 O O . GLU A 1 96 ? -9.617 5.425 14.257 1.00 92.19 96 GLU A O 1
ATOM 752 N N . ARG A 1 97 ? -10.905 4.053 15.486 1.00 89.12 97 ARG A N 1
ATOM 753 C CA . ARG A 1 97 ? -9.839 3.665 16.423 1.00 89.12 97 ARG A CA 1
ATOM 754 C C . ARG A 1 97 ? -8.629 3.072 15.725 1.00 89.12 97 ARG A C 1
ATOM 756 O O . ARG A 1 97 ? -7.499 3.337 16.132 1.00 89.12 97 ARG A O 1
ATOM 763 N N . LEU A 1 98 ? -8.854 2.270 14.684 1.00 85.44 98 LEU A N 1
ATOM 764 C CA . LEU A 1 98 ? -7.762 1.700 13.912 1.00 85.44 98 LEU A CA 1
ATO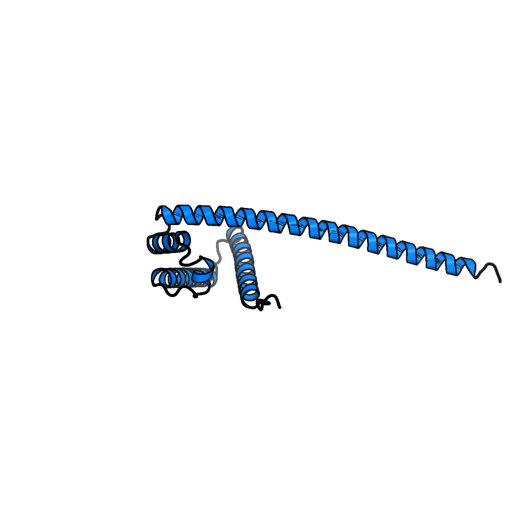M 765 C C . LEU A 1 98 ? -6.930 2.797 13.236 1.00 85.44 98 LEU A C 1
ATOM 767 O O . LEU A 1 98 ? -5.702 2.763 13.315 1.00 85.44 98 LEU A O 1
ATOM 771 N N . ARG A 1 99 ? -7.586 3.780 12.606 1.00 87.56 99 ARG A N 1
ATOM 772 C CA . ARG A 1 99 ? -6.899 4.925 11.994 1.00 87.56 99 ARG A CA 1
ATOM 773 C C . ARG A 1 99 ? -6.165 5.765 13.035 1.00 87.56 99 ARG A C 1
ATOM 775 O O . ARG A 1 99 ? -4.988 6.033 12.854 1.00 87.56 99 ARG A O 1
ATOM 782 N N . GLU A 1 100 ? -6.806 6.091 14.155 1.00 86.44 100 GLU A N 1
ATOM 783 C CA . GLU A 1 100 ? -6.171 6.837 15.251 1.00 86.44 100 GLU A CA 1
ATOM 784 C C . GLU A 1 100 ? -4.943 6.113 15.819 1.00 86.44 100 GLU A C 1
ATOM 786 O O . GLU A 1 100 ? -3.959 6.737 16.219 1.00 86.44 100 GLU A O 1
ATOM 791 N N . HIS A 1 101 ? -4.995 4.782 15.908 1.00 80.56 101 HIS A N 1
ATOM 792 C CA . HIS A 1 101 ? -3.854 3.980 16.339 1.00 80.56 101 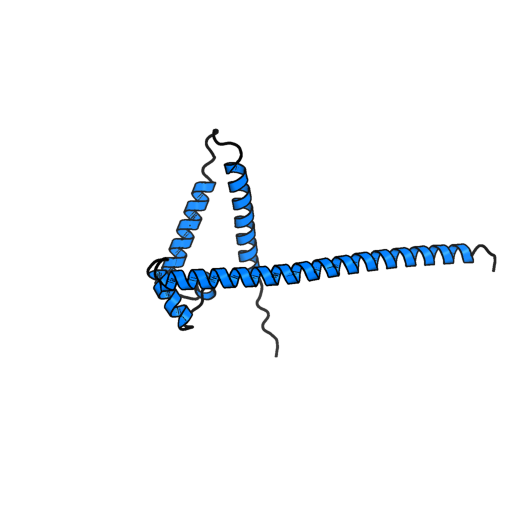HIS A CA 1
ATOM 793 C C . HIS A 1 101 ? -2.726 4.024 15.307 1.00 80.56 101 HIS A C 1
ATOM 795 O O . HIS A 1 101 ? -1.575 4.235 15.686 1.00 80.56 101 HIS A O 1
ATOM 801 N N . ALA A 1 102 ? -3.052 3.882 14.021 1.00 77.44 102 ALA A N 1
ATOM 802 C CA . ALA A 1 102 ? -2.080 3.982 12.937 1.00 77.44 102 ALA A CA 1
ATOM 803 C C . ALA A 1 102 ? -1.422 5.372 12.879 1.00 77.44 102 ALA A C 1
ATOM 805 O O . ALA A 1 102 ? -0.202 5.463 12.761 1.00 77.44 102 ALA A O 1
ATOM 806 N N . ASP A 1 103 ? -2.199 6.444 13.042 1.00 80.12 103 ASP A N 1
ATOM 807 C CA . ASP A 1 103 ? -1.700 7.822 13.049 1.00 80.12 103 ASP A CA 1
ATOM 808 C C . ASP A 1 103 ? -0.755 8.072 14.230 1.00 80.12 103 ASP A C 1
ATOM 810 O O . ASP A 1 103 ? 0.331 8.622 14.047 1.00 80.12 103 ASP A O 1
ATOM 814 N N . ARG A 1 104 ? -1.109 7.599 15.433 1.00 77.38 104 ARG A N 1
ATOM 815 C CA . ARG A 1 104 ? -0.226 7.685 16.609 1.00 77.38 104 ARG A CA 1
ATOM 816 C C . ARG A 1 104 ? 1.072 6.905 16.416 1.00 77.38 104 ARG A C 1
ATOM 818 O O . ARG A 1 104 ? 2.134 7.388 16.798 1.00 77.38 104 ARG A O 1
ATOM 825 N N . GLN A 1 105 ? 1.008 5.715 15.820 1.00 72.62 105 GLN A N 1
ATOM 826 C CA . GLN A 1 105 ? 2.212 4.945 15.501 1.00 72.62 105 GLN A CA 1
ATOM 827 C C . GLN A 1 105 ? 3.081 5.667 14.468 1.00 72.62 105 GLN A C 1
ATOM 829 O O . GLN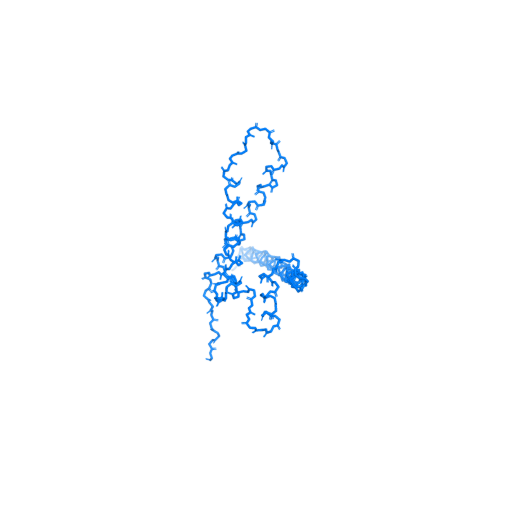 A 1 105 ? 4.294 5.738 14.640 1.00 72.62 105 GLN A O 1
ATOM 834 N N . ALA A 1 106 ? 2.480 6.249 13.429 1.00 74.94 106 ALA A N 1
ATOM 835 C CA . ALA A 1 106 ? 3.206 7.010 12.419 1.00 74.94 106 ALA A CA 1
ATOM 836 C C . ALA A 1 106 ? 3.875 8.269 12.997 1.00 74.94 106 ALA A C 1
ATOM 838 O O . ALA A 1 106 ? 5.002 8.578 12.613 1.00 74.94 106 ALA A O 1
ATOM 839 N N . GLN A 1 107 ? 3.209 8.965 13.923 1.00 76.50 107 GLN A N 1
ATOM 840 C CA . GLN A 1 107 ? 3.774 10.102 14.657 1.00 76.50 107 GLN A CA 1
ATOM 841 C C . GLN A 1 107 ? 4.947 9.670 15.537 1.00 76.50 107 GLN A C 1
ATOM 843 O O . GLN A 1 107 ? 6.024 10.241 15.425 1.00 76.50 107 GLN A O 1
ATOM 848 N N . SER A 1 108 ? 4.783 8.605 16.325 1.00 74.81 108 SER A N 1
ATOM 849 C CA . SER A 1 108 ? 5.859 8.077 17.170 1.00 74.81 108 SER A CA 1
ATOM 850 C C . SER A 1 108 ? 7.083 7.648 16.353 1.00 74.81 108 SER A C 1
ATOM 852 O O . SER A 1 108 ? 8.213 7.912 16.754 1.00 74.81 108 SER A O 1
ATOM 854 N N . LEU A 1 109 ? 6.880 7.032 15.185 1.00 71.25 109 LEU A N 1
ATOM 855 C CA . LEU A 1 109 ? 7.981 6.694 14.280 1.00 71.25 109 LEU A CA 1
ATOM 856 C C . LEU A 1 109 ? 8.668 7.938 13.705 1.00 71.25 109 LEU A C 1
ATOM 858 O O . LEU A 1 109 ? 9.878 7.913 13.517 1.00 71.25 109 LEU A O 1
ATOM 862 N N . ALA A 1 110 ? 7.925 9.013 13.427 1.00 73.50 110 ALA A N 1
ATOM 863 C CA . ALA A 1 110 ? 8.506 10.270 12.962 1.00 73.50 110 ALA A CA 1
ATOM 864 C C . ALA A 1 110 ? 9.330 10.960 14.064 1.00 73.50 110 ALA A C 1
ATOM 866 O O . ALA A 1 110 ? 10.433 11.421 13.794 1.00 73.50 110 ALA A O 1
ATOM 867 N N . GLU A 1 111 ? 8.846 10.955 15.307 1.00 75.75 111 GLU A N 1
ATOM 868 C CA . GLU A 1 111 ? 9.572 11.488 16.469 1.00 75.75 111 GLU A CA 1
ATOM 869 C C . GLU A 1 111 ? 10.878 10.718 16.726 1.00 75.75 111 GLU A C 1
ATOM 871 O O . GLU A 1 111 ? 11.921 11.324 16.963 1.00 75.75 111 GLU A O 1
ATOM 876 N N . LEU A 1 112 ? 10.853 9.385 16.605 1.00 70.75 112 LEU A N 1
ATOM 877 C CA . LEU A 1 112 ? 12.058 8.549 16.693 1.00 70.75 112 LEU A CA 1
ATOM 878 C C . LEU A 1 112 ? 13.055 8.808 15.553 1.00 70.75 112 LEU A C 1
ATOM 880 O O . LEU A 1 112 ? 14.240 8.551 15.723 1.00 70.75 112 LEU A O 1
ATOM 884 N N . GLN A 1 113 ? 12.591 9.289 14.397 1.00 62.19 113 GLN A N 1
ATOM 885 C CA . GLN A 1 113 ? 13.445 9.635 13.255 1.00 62.19 113 GLN A CA 1
ATOM 886 C C . GLN A 1 113 ? 14.051 11.042 13.355 1.00 62.19 113 GLN A C 1
ATOM 888 O O . GLN A 1 113 ? 15.044 11.307 12.681 1.00 62.19 113 GLN A O 1
ATOM 893 N N . GLU A 1 114 ? 13.453 11.939 14.144 1.00 64.44 114 GLU A N 1
ATOM 894 C CA . GLU A 1 114 ? 13.923 13.318 14.350 1.00 64.44 114 GLU A CA 1
ATOM 895 C C . GLU A 1 114 ? 14.895 13.440 15.535 1.00 64.44 114 GLU A C 1
ATOM 897 O O . GLU A 1 114 ? 15.684 14.383 15.593 1.00 64.44 114 GLU A O 1
ATOM 902 N N . ALA A 1 115 ? 14.897 12.468 16.451 1.00 61.97 115 ALA A N 1
ATOM 903 C CA . ALA A 1 115 ? 15.975 12.318 17.419 1.00 61.97 115 ALA A CA 1
ATOM 904 C C . ALA A 1 115 ? 17.281 11.987 16.670 1.00 61.97 115 ALA A C 1
ATOM 906 O O . ALA A 1 115 ? 17.429 10.885 16.141 1.00 61.97 115 ALA A O 1
ATOM 907 N N . GLU A 1 116 ? 18.205 12.952 16.579 1.00 54.22 116 GLU A N 1
ATOM 908 C CA . GLU A 1 116 ? 19.539 12.719 16.011 1.00 54.22 116 GLU A CA 1
ATOM 909 C C . GLU A 1 116 ? 20.196 11.507 16.694 1.00 54.22 116 GLU A C 1
ATOM 911 O O . GLU A 1 116 ? 20.070 11.361 17.916 1.00 54.22 116 GLU A O 1
ATOM 916 N N . PRO A 1 117 ? 20.891 10.629 15.945 1.00 50.06 117 PRO A N 1
ATOM 917 C CA . PRO A 1 117 ? 21.712 9.610 16.573 1.00 50.06 117 PRO A CA 1
ATOM 918 C C . PRO A 1 117 ? 22.765 10.330 17.420 1.00 50.06 117 PRO A C 1
ATOM 920 O O . PRO A 1 117 ? 23.554 11.112 16.890 1.00 50.06 117 PRO A O 1
ATOM 923 N N . GLU A 1 118 ? 22.763 10.098 18.736 1.00 47.72 118 GLU A N 1
ATOM 924 C CA . GLU A 1 118 ? 23.913 10.460 19.563 1.00 47.72 118 GLU A CA 1
ATOM 925 C C . GLU A 1 118 ? 25.151 9.820 18.915 1.00 47.72 118 GLU A C 1
ATOM 927 O O . GLU A 1 118 ? 25.149 8.618 18.643 1.00 47.72 118 GLU A O 1
ATOM 932 N N . GLU A 1 119 ? 26.158 10.645 18.601 1.00 45.81 119 GLU A N 1
ATOM 933 C CA . GLU A 1 119 ? 27.442 10.254 18.004 1.00 45.81 119 GLU A CA 1
ATOM 934 C C . GLU A 1 119 ? 27.972 8.975 18.685 1.00 45.81 119 GLU A C 1
ATOM 936 O O . GLU A 1 119 ? 28.477 9.026 19.810 1.00 45.81 119 GLU A O 1
ATOM 941 N N . GLY A 1 120 ? 27.823 7.806 18.048 1.00 44.66 120 GLY A N 1
ATOM 942 C CA . GLY A 1 120 ? 28.216 6.547 18.686 1.00 44.66 120 GLY A CA 1
ATOM 943 C C . GLY A 1 120 ? 27.948 5.248 17.925 1.00 44.66 120 GLY A C 1
ATOM 944 O O . GLY A 1 120 ? 28.793 4.361 17.987 1.00 44.66 120 GLY A O 1
ATOM 945 N N . ASP A 1 121 ? 26.844 5.134 17.181 1.00 43.47 121 ASP A N 1
ATOM 946 C CA . ASP A 1 121 ? 26.455 3.882 16.500 1.00 43.47 121 ASP A CA 1
ATOM 947 C C . ASP A 1 121 ? 26.425 4.049 14.966 1.00 43.47 121 ASP A C 1
ATOM 949 O O . ASP A 1 121 ? 25.422 3.818 14.284 1.00 43.47 121 ASP A O 1
ATOM 953 N N . GLU A 1 122 ? 27.545 4.510 14.412 1.00 49.38 122 GLU A N 1
ATOM 954 C CA . GLU A 1 122 ? 27.769 4.652 12.972 1.00 49.38 122 GLU A CA 1
ATOM 955 C C . GLU A 1 122 ? 28.139 3.286 12.368 1.00 49.38 122 GLU A C 1
ATOM 957 O O . GLU A 1 122 ? 29.189 2.722 12.666 1.00 49.38 122 GLU A O 1
ATOM 962 N N . ASP A 1 123 ? 27.216 2.687 11.608 1.00 53.50 123 ASP A N 1
ATOM 963 C CA . ASP A 1 123 ? 27.430 2.385 10.177 1.00 53.50 123 ASP A CA 1
ATOM 964 C C . ASP A 1 123 ? 26.322 1.459 9.630 1.00 53.50 123 ASP A C 1
ATOM 966 O O . ASP A 1 123 ? 25.626 1.825 8.687 1.00 53.50 123 ASP A O 1
ATOM 970 N N . GLU A 1 124 ? 26.021 0.315 10.256 1.00 45.78 124 GLU A N 1
ATOM 971 C CA . GLU A 1 124 ? 25.033 -0.634 9.689 1.00 45.78 124 GLU A CA 1
ATOM 972 C C . GLU A 1 124 ? 23.566 -0.268 9.978 1.00 45.78 124 GLU A C 1
ATOM 974 O O . GLU A 1 124 ? 22.694 -0.400 9.114 1.00 45.78 124 GLU A O 1
ATOM 979 N N . MET A 1 125 ? 23.265 0.221 11.185 1.00 41.91 125 MET A N 1
ATOM 980 C CA . MET A 1 125 ? 21.897 0.621 11.544 1.00 41.91 125 MET A CA 1
ATOM 981 C C . MET A 1 125 ? 21.505 1.932 10.854 1.00 41.91 125 MET A C 1
ATOM 983 O O . MET A 1 125 ? 20.369 2.068 10.403 1.00 41.91 125 MET A O 1
ATOM 987 N N . GLY A 1 126 ? 22.446 2.868 10.696 1.00 49.28 126 GLY A N 1
ATOM 988 C CA . GLY A 1 126 ? 22.221 4.136 9.997 1.00 49.28 126 GLY A CA 1
ATOM 989 C C . GLY A 1 126 ? 21.840 3.948 8.526 1.00 49.28 126 GLY A C 1
ATOM 990 O O . GLY A 1 126 ? 20.890 4.584 8.057 1.00 49.28 126 GLY A O 1
ATOM 991 N N . GLU A 1 127 ? 22.514 3.030 7.825 1.00 48.59 127 GLU A N 1
ATOM 992 C CA . GLU A 1 127 ? 22.195 2.670 6.439 1.00 48.59 127 GLU A CA 1
ATOM 993 C C . GLU A 1 127 ? 20.857 1.931 6.328 1.00 48.59 127 GLU A C 1
ATOM 995 O O . GLU A 1 127 ? 20.024 2.308 5.501 1.00 48.59 127 GLU A O 1
ATOM 1000 N N . LEU A 1 128 ? 20.582 0.954 7.202 1.00 44.41 128 LEU A N 1
ATOM 1001 C CA . LEU A 1 128 ? 19.307 0.227 7.204 1.00 44.41 128 LEU A CA 1
ATOM 1002 C C . LEU A 1 128 ? 18.117 1.165 7.475 1.00 44.41 128 LEU A C 1
ATOM 1004 O O . LEU A 1 128 ? 17.109 1.120 6.767 1.00 44.41 128 LEU A O 1
ATOM 1008 N N . PHE A 1 129 ? 18.243 2.075 8.446 1.00 43.72 129 PHE A N 1
ATOM 1009 C CA . PHE A 1 129 ? 17.239 3.111 8.705 1.00 43.72 129 PHE A CA 1
ATOM 1010 C C . PHE A 1 129 ? 17.178 4.168 7.596 1.00 43.72 129 PHE A C 1
ATOM 1012 O O . PHE A 1 129 ? 16.148 4.824 7.440 1.00 43.72 129 PHE A O 1
ATOM 1019 N N . GLY A 1 130 ? 18.252 4.367 6.829 1.00 50.53 130 GLY A N 1
ATOM 1020 C CA . GLY A 1 130 ? 18.270 5.198 5.623 1.00 50.53 130 GLY A CA 1
ATOM 1021 C C . GLY A 1 130 ? 17.438 4.594 4.491 1.00 50.53 130 GLY A C 1
ATOM 1022 O O . GLY A 1 130 ? 16.572 5.271 3.940 1.00 50.53 130 GLY A O 1
ATOM 1023 N N . VAL A 1 131 ? 17.627 3.301 4.216 1.00 52.56 131 VAL A N 1
ATOM 1024 C CA . VAL A 1 131 ? 16.864 2.551 3.203 1.00 52.56 131 VAL A CA 1
ATOM 1025 C C . VAL A 1 131 ? 15.385 2.475 3.583 1.00 52.56 131 VAL A C 1
ATOM 1027 O O . VAL A 1 131 ? 14.519 2.827 2.786 1.00 52.56 131 VAL A O 1
ATOM 1030 N N . ILE A 1 132 ? 15.079 2.146 4.842 1.00 50.38 132 ILE A N 1
ATOM 1031 C CA . ILE A 1 132 ? 13.695 2.122 5.340 1.00 50.38 132 ILE A CA 1
ATOM 1032 C C . ILE A 1 132 ? 13.051 3.519 5.264 1.00 50.38 132 ILE A C 1
ATOM 1034 O O . ILE A 1 132 ? 11.864 3.632 4.953 1.00 50.38 132 ILE A O 1
ATOM 1038 N N . ARG A 1 133 ? 13.810 4.601 5.506 1.00 53.72 133 ARG A N 1
ATOM 1039 C CA . ARG A 1 133 ? 13.322 5.985 5.337 1.00 53.72 133 ARG A CA 1
ATOM 1040 C C . ARG A 1 133 ? 12.969 6.297 3.886 1.00 53.72 133 ARG A C 1
ATOM 1042 O O . ARG A 1 133 ? 11.942 6.935 3.649 1.00 53.72 133 ARG A O 1
ATOM 1049 N N . GLN A 1 134 ? 13.792 5.860 2.938 1.00 46.56 134 GLN A N 1
ATOM 1050 C CA . GLN A 1 134 ? 13.559 6.089 1.515 1.00 46.56 134 GLN A CA 1
ATOM 1051 C C . GLN A 1 134 ? 12.319 5.328 1.025 1.00 46.56 134 GLN A C 1
ATOM 1053 O O . GLN A 1 134 ? 11.425 5.943 0.442 1.00 46.56 134 GLN A O 1
ATOM 1058 N N . ASP A 1 135 ? 12.196 4.048 1.376 1.00 53.72 135 ASP A N 1
ATOM 1059 C CA . ASP A 1 135 ? 11.061 3.206 0.980 1.00 53.72 135 ASP A CA 1
ATOM 1060 C C . ASP A 1 135 ? 9.727 3.728 1.546 1.00 53.72 135 ASP A C 1
ATOM 1062 O O . ASP A 1 135 ? 8.704 3.773 0.858 1.00 53.72 135 ASP A O 1
ATOM 1066 N N . GLN A 1 136 ? 9.721 4.192 2.800 1.00 53.88 136 GLN A N 1
ATOM 1067 C CA . GLN A 1 136 ? 8.526 4.756 3.442 1.00 53.88 136 GLN A CA 1
ATOM 1068 C C . GLN A 1 136 ? 8.119 6.112 2.842 1.00 53.88 136 GLN A C 1
ATOM 1070 O O . GLN A 1 136 ? 6.924 6.406 2.711 1.00 53.88 136 GLN A O 1
ATOM 1075 N N . ALA A 1 137 ? 9.091 6.947 2.463 1.00 54.94 137 ALA A N 1
ATOM 1076 C CA . ALA A 1 137 ? 8.833 8.217 1.790 1.00 54.94 137 ALA A CA 1
ATOM 1077 C C . ALA A 1 137 ? 8.275 8.000 0.375 1.00 54.94 137 ALA A C 1
ATOM 1079 O O . ALA A 1 137 ? 7.308 8.665 -0.010 1.00 54.94 137 ALA A O 1
ATOM 1080 N N . GLU A 1 138 ? 8.816 7.030 -0.365 1.00 49.97 138 GLU A N 1
ATOM 1081 C CA . GLU A 1 138 ? 8.308 6.640 -1.682 1.00 49.97 138 GLU A CA 1
ATOM 1082 C C . GLU A 1 138 ? 6.891 6.071 -1.598 1.00 49.97 138 GLU A C 1
ATOM 1084 O O . GLU A 1 138 ? 6.015 6.505 -2.348 1.00 49.97 138 GLU A O 1
ATOM 1089 N N . LEU A 1 139 ? 6.607 5.193 -0.629 1.00 55.69 139 LEU A N 1
ATOM 1090 C CA . LEU A 1 139 ? 5.257 4.671 -0.401 1.00 55.69 139 LEU A CA 1
ATOM 1091 C C . LEU A 1 139 ? 4.256 5.782 -0.057 1.00 55.69 139 LEU A C 1
ATOM 1093 O O . LEU A 1 139 ? 3.141 5.788 -0.584 1.00 55.69 139 LEU A O 1
ATOM 1097 N N . ARG A 1 140 ? 4.631 6.766 0.772 1.00 60.56 140 ARG A N 1
ATOM 1098 C CA . ARG A 1 140 ? 3.773 7.935 1.055 1.00 60.56 140 ARG A CA 1
ATOM 1099 C C . ARG A 1 140 ? 3.542 8.802 -0.178 1.00 60.56 140 ARG A C 1
ATOM 1101 O O . ARG A 1 140 ? 2.412 9.252 -0.396 1.00 60.56 140 ARG A O 1
ATOM 1108 N N . ALA A 1 141 ? 4.576 9.039 -0.981 1.00 61.09 141 ALA A N 1
ATOM 1109 C CA . ALA A 1 141 ? 4.460 9.805 -2.217 1.00 61.09 141 ALA A CA 1
ATOM 1110 C C . ALA A 1 141 ? 3.542 9.089 -3.220 1.00 61.09 141 ALA A C 1
ATOM 1112 O O . ALA A 1 141 ? 2.626 9.705 -3.768 1.00 61.09 141 ALA A O 1
ATOM 1113 N N . LEU A 1 142 ? 3.706 7.772 -3.368 1.00 59.62 142 LEU A N 1
ATOM 1114 C CA . LEU A 1 142 ? 2.879 6.925 -4.220 1.00 59.62 142 LEU A CA 1
ATOM 1115 C C . LEU A 1 142 ? 1.419 6.908 -3.748 1.00 59.62 142 LEU A C 1
ATOM 1117 O O . LEU A 1 142 ? 0.507 7.090 -4.551 1.00 59.62 142 LEU A O 1
ATOM 1121 N N . MET A 1 143 ? 1.178 6.771 -2.443 1.00 62.91 143 MET A N 1
ATOM 1122 C CA . MET A 1 143 ? -0.170 6.795 -1.859 1.00 62.91 143 M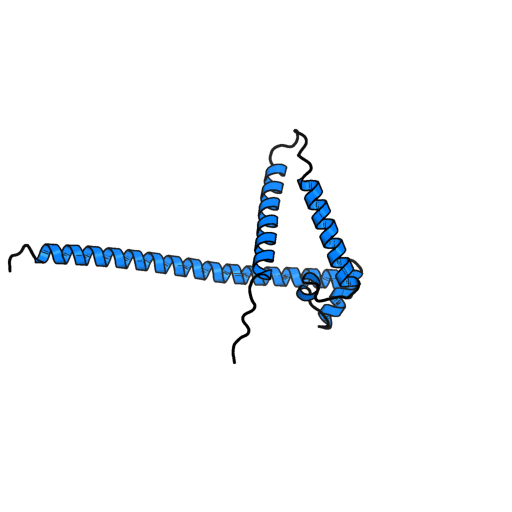ET A CA 1
ATOM 1123 C C . MET A 1 143 ? -0.854 8.155 -2.039 1.00 62.91 143 MET A C 1
ATOM 1125 O O . MET A 1 143 ? -2.049 8.221 -2.333 1.00 62.91 143 MET A O 1
ATOM 1129 N N . THR A 1 144 ? -0.096 9.246 -1.933 1.00 67.44 144 THR A N 1
ATOM 1130 C CA . THR A 1 144 ? -0.588 10.602 -2.213 1.00 67.44 144 THR A CA 1
ATOM 1131 C C . THR A 1 144 ? -0.933 10.766 -3.691 1.00 67.44 144 THR A C 1
ATOM 1133 O O . THR A 1 144 ? -1.983 11.315 -4.027 1.00 67.44 144 THR A O 1
ATOM 1136 N N . GLN A 1 145 ? -0.098 10.232 -4.582 1.00 56.47 145 GLN A N 1
ATOM 1137 C CA . GLN A 1 145 ? -0.320 10.286 -6.021 1.00 56.47 145 GLN A CA 1
ATOM 1138 C C . GLN A 1 145 ? -1.534 9.451 -6.442 1.00 56.47 145 GLN A C 1
ATOM 1140 O O . GLN A 1 145 ? -2.378 9.945 -7.183 1.00 56.47 145 GLN A O 1
ATOM 1145 N N . VAL A 1 146 ? -1.689 8.238 -5.904 1.00 62.56 146 VAL A N 1
ATOM 1146 C CA . VAL A 1 146 ? -2.866 7.379 -6.119 1.00 62.56 146 VAL A CA 1
ATOM 1147 C C . VAL A 1 146 ? -4.144 8.059 -5.626 1.00 62.56 146 VAL A C 1
ATOM 1149 O O . VAL A 1 146 ? -5.169 7.996 -6.302 1.00 62.56 146 VAL A O 1
ATOM 1152 N N . ARG A 1 147 ? -4.090 8.762 -4.489 1.00 63.62 147 ARG A N 1
ATOM 1153 C CA . ARG A 1 147 ? -5.221 9.541 -3.959 1.00 63.62 147 ARG A CA 1
ATOM 1154 C C . ARG A 1 147 ? -5.573 10.756 -4.828 1.00 63.62 147 ARG A C 1
ATOM 1156 O O . ARG A 1 147 ? -6.724 11.183 -4.823 1.00 63.62 147 ARG A O 1
ATOM 1163 N N . ALA A 1 148 ? -4.606 11.297 -5.568 1.00 62.62 148 ALA A N 1
ATOM 1164 C CA . ALA A 1 148 ? -4.781 12.439 -6.463 1.00 62.62 148 ALA A CA 1
ATOM 1165 C C . ALA A 1 148 ? -5.195 12.053 -7.897 1.00 62.62 148 ALA A C 1
ATOM 1167 O O . ALA A 1 148 ? -5.523 12.938 -8.690 1.00 62.62 148 ALA A O 1
ATOM 1168 N N . LEU A 1 149 ? -5.200 10.762 -8.253 1.00 53.50 149 LEU A N 1
ATOM 1169 C CA . LEU A 1 149 ? -5.644 10.316 -9.573 1.00 53.50 149 LEU A CA 1
ATOM 1170 C C . LEU A 1 149 ? -7.171 10.479 -9.710 1.00 53.50 149 LEU A C 1
ATOM 1172 O O . LEU A 1 149 ? -7.924 9.869 -8.946 1.00 53.50 149 LEU A O 1
ATOM 1176 N N . PRO A 1 150 ? -7.669 11.248 -10.697 1.00 50.75 150 PRO A N 1
ATOM 1177 C CA . PRO A 1 150 ? -9.096 11.306 -10.972 1.00 50.75 150 PRO A CA 1
ATOM 1178 C C . PRO A 1 150 ? -9.564 9.945 -11.498 1.00 50.75 150 PRO A C 1
ATOM 1180 O O . PRO A 1 150 ? -9.093 9.468 -12.533 1.00 50.75 150 PRO A O 1
ATOM 1183 N N . VAL A 1 151 ? -10.516 9.323 -10.798 1.00 54.44 151 VAL A N 1
ATOM 1184 C CA . VAL A 1 151 ? -11.216 8.130 -11.287 1.00 54.44 151 VAL A CA 1
ATOM 1185 C C . VAL A 1 151 ? -11.963 8.529 -12.560 1.00 54.44 151 VAL A C 1
ATOM 1187 O O . VAL A 1 151 ? -13.006 9.181 -12.495 1.00 54.44 151 VAL A O 1
ATOM 1190 N N . ARG A 1 152 ? -11.434 8.166 -13.735 1.00 49.84 152 ARG A N 1
ATOM 1191 C CA . ARG A 1 152 ? -12.209 8.246 -14.977 1.00 49.84 152 ARG A CA 1
ATOM 1192 C C . ARG A 1 152 ? -13.376 7.275 -14.838 1.00 49.84 152 ARG A C 1
ATOM 1194 O O . ARG A 1 152 ? -13.167 6.063 -14.800 1.00 49.84 152 ARG A O 1
ATOM 1201 N N . ARG A 1 153 ? -14.598 7.805 -14.742 1.00 44.00 153 ARG A N 1
ATOM 1202 C CA . ARG A 1 153 ? -15.793 6.996 -14.990 1.00 44.00 153 ARG A CA 1
ATOM 1203 C C . ARG A 1 153 ? -15.721 6.505 -16.442 1.00 44.00 153 ARG A C 1
ATOM 1205 O O . ARG A 1 153 ? -15.398 7.321 -17.305 1.00 44.00 153 ARG A O 1
ATOM 1212 N N . PRO A 1 154 ? -15.967 5.214 -16.717 1.00 45.62 154 PRO A N 1
ATOM 1213 C CA . PRO A 1 154 ? -16.160 4.774 -18.090 1.00 45.62 154 PRO A CA 1
ATOM 1214 C C . PRO A 1 154 ? -17.380 5.521 -18.642 1.00 45.62 154 PRO A C 1
ATOM 1216 O O . PRO A 1 154 ? -18.437 5.513 -18.013 1.00 45.62 154 PRO A O 1
ATOM 1219 N N . GLU A 1 155 ? -17.190 6.247 -19.742 1.00 48.12 155 GLU A N 1
ATOM 1220 C CA . GLU A 1 155 ? -18.286 6.898 -20.461 1.00 48.12 155 GLU A CA 1
ATOM 1221 C C . GLU A 1 155 ? -19.123 5.819 -21.166 1.00 48.12 155 GLU A C 1
ATOM 1223 O O . GLU A 1 155 ? -18.557 4.888 -21.746 1.00 48.12 155 GLU A O 1
ATOM 1228 N N . GLU A 1 156 ? -20.449 5.921 -21.026 1.00 44.66 156 GLU A N 1
ATOM 1229 C CA . GLU A 1 156 ? -21.460 5.116 -21.734 1.00 44.66 156 GLU A CA 1
ATOM 1230 C C . GLU A 1 156 ? -21.578 5.516 -23.210 1.00 44.66 156 GLU A C 1
ATOM 1232 O O . GLU A 1 156 ? -21.503 6.732 -23.504 1.00 44.66 156 GLU A O 1
#

Sequence (156 aa):
MTAGDWGGAEAEVARAQSALQEIRGLIGEMHEINRGLERDVREMREQMRAADEERAEQARRGELGADWERLQRRIDLNQTSVSAVVRGEDGSVEAERLREHADRQAQSLAELQEAEPEEGDEDEMGELFGVIRQDQAELRALMTQVRALPVRRPEE

Radius of gyration: 27.37 Å; chains: 1; bounding box: 50×29×85 Å

pLDDT: mean 75.87, std 17.14, range [41.91, 97.75]

Secondary structure (DSSP, 8-state):
--THHHHHHHHHHHHHHHHHHHHHHHHHHHHHHHHHHHHHHHHHHHHHHHHHHHHHHHHHTTTT-HHHHHHHHHHHTTS--HHHHHHT---SHHHHHHHHHHHHHHHHHHHHHHSPPPTT--SHHHHHHHHHHHHHHHHHHHHHHHHHS---PPP-